Protein AF-A0ABD5QD93-F1 (afdb_monomer)

Solvent-accessible surface area (backbone atoms only — not comparable to full-atom values): 3891 Å² total; per-residue (Å²): 132,75,95,67,85,70,49,74,65,55,53,48,51,52,47,46,63,45,50,46,46,20,51,50,40,20,48,58,32,44,74,72,69,41,56,66,72,59,12,48,52,50,2,48,48,55,16,44,66,58,38,52,58,52,52,50,52,51,53,52,52,48,55,54,52,54,61,59,74,76,111

Structure (mmCIF, N/CA/C/O backbone):
data_AF-A0ABD5QD93-F1
#
_entry.id   AF-A0ABD5QD93-F1
#
loop_
_atom_site.group_PDB
_atom_site.id
_atom_site.type_symbol
_atom_site.label_atom_id
_atom_site.label_alt_id
_atom_site.label_comp_id
_atom_site.label_asym_id
_atom_site.label_entity_id
_atom_site.label_seq_id
_atom_site.pdbx_PDB_ins_code
_atom_site.Cartn_x
_atom_site.Cartn_y
_atom_site.Cartn_z
_atom_site.occupancy
_atom_site.B_iso_or_equiv
_atom_site.auth_seq_id
_atom_site.auth_comp_id
_atom_site.auth_asym_id
_atom_site.auth_atom_id
_atom_site.pdbx_PDB_model_num
ATOM 1 N N . MET A 1 1 ? -3.297 -9.838 24.044 1.00 40.12 1 MET A N 1
ATOM 2 C CA . MET A 1 1 ? -4.571 -9.383 23.448 1.00 40.12 1 MET A CA 1
ATOM 3 C C . MET A 1 1 ? -4.227 -8.636 22.174 1.00 40.12 1 MET A C 1
ATOM 5 O O . MET A 1 1 ? -3.433 -7.708 22.248 1.00 40.12 1 MET A O 1
ATOM 9 N N . ALA A 1 2 ? -4.697 -9.100 21.014 1.00 46.66 2 ALA A N 1
ATOM 10 C CA . ALA A 1 2 ? -4.476 -8.382 19.761 1.00 46.66 2 ALA A CA 1
ATOM 11 C C . ALA A 1 2 ? -5.334 -7.114 19.798 1.00 46.66 2 ALA A C 1
ATOM 13 O O . ALA A 1 2 ? -6.544 -7.225 19.974 1.00 46.66 2 ALA A O 1
ATOM 14 N N . LEU A 1 3 ? -4.701 -5.942 19.691 1.00 54.03 3 LEU A N 1
ATOM 15 C CA . LEU A 1 3 ? -5.380 -4.649 19.811 1.00 54.03 3 LEU A CA 1
ATOM 16 C C . LEU A 1 3 ? -6.551 -4.514 18.819 1.00 54.03 3 LEU A C 1
ATOM 18 O O . LEU A 1 3 ? -7.530 -3.874 19.157 1.00 54.03 3 LEU A O 1
ATOM 22 N N . PHE A 1 4 ? -6.486 -5.168 17.651 1.00 59.75 4 PHE A N 1
ATOM 23 C CA . PHE A 1 4 ? -7.580 -5.290 16.679 1.00 59.75 4 PHE A CA 1
ATOM 24 C C . PHE A 1 4 ? -7.490 -6.642 15.952 1.00 59.75 4 PHE A C 1
ATOM 26 O O . PHE A 1 4 ? -6.477 -6.89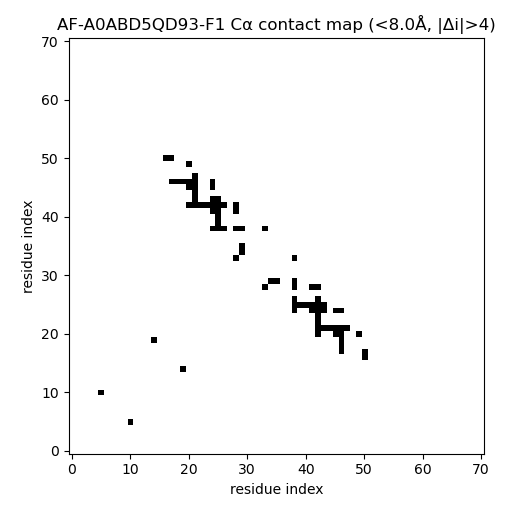5 15.291 1.00 59.75 4 PHE A O 1
ATOM 33 N N . PRO A 1 5 ? -8.504 -7.524 16.020 1.00 66.44 5 PRO A N 1
ATOM 34 C CA . PRO A 1 5 ? -8.537 -8.724 15.199 1.00 66.44 5 PRO A CA 1
ATOM 35 C C . PRO A 1 5 ? -9.016 -8.338 13.795 1.00 66.44 5 PRO A C 1
ATOM 37 O O . PRO A 1 5 ? -10.190 -8.486 13.473 1.00 66.44 5 PRO A O 1
ATOM 40 N N . LEU A 1 6 ? -8.113 -7.811 12.963 1.00 69.50 6 LEU A N 1
ATOM 41 C CA . LEU A 1 6 ? -8.410 -7.648 11.541 1.00 69.50 6 LEU A CA 1
ATOM 42 C C . LEU A 1 6 ? -8.690 -9.031 10.951 1.00 69.50 6 LEU A C 1
ATOM 44 O O . LEU A 1 6 ? -7.862 -9.945 11.043 1.00 69.50 6 LEU A O 1
ATOM 48 N N . SER A 1 7 ? -9.854 -9.176 10.333 1.00 78.25 7 SER A N 1
ATOM 49 C CA . SER A 1 7 ? -10.178 -10.345 9.533 1.00 78.25 7 SER A CA 1
ATOM 50 C C . SER A 1 7 ? -9.15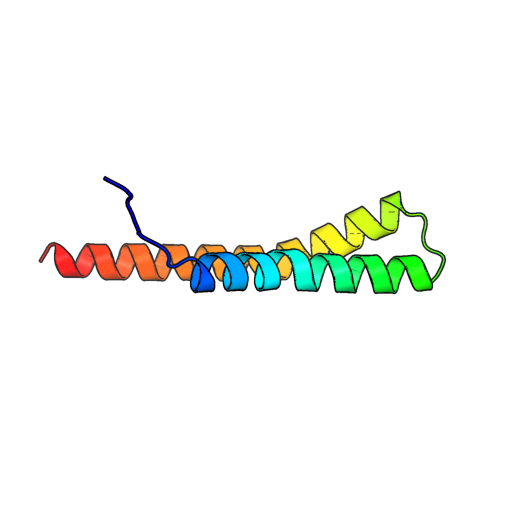2 -10.498 8.406 1.00 78.25 7 SER A C 1
ATOM 52 O O . SER A 1 7 ? -8.559 -9.533 7.911 1.00 78.25 7 SER A O 1
ATOM 54 N N . GLN A 1 8 ? -8.939 -11.734 7.962 1.00 79.94 8 GLN A N 1
ATOM 55 C CA . GLN A 1 8 ? -7.996 -12.025 6.882 1.00 7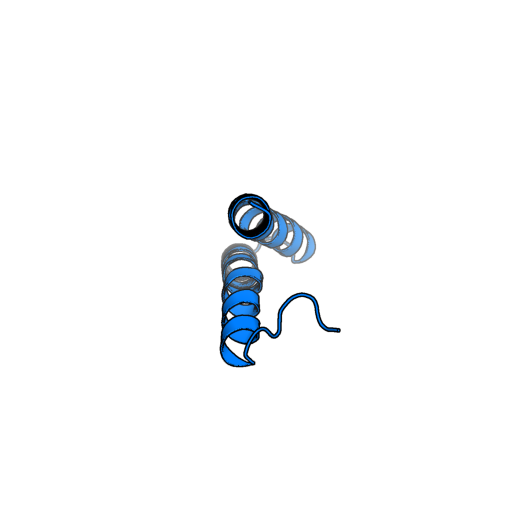9.94 8 GLN A CA 1
ATOM 56 C C . GLN A 1 8 ? -8.331 -11.246 5.596 1.00 79.94 8 GLN A C 1
ATOM 58 O O . GLN A 1 8 ? -7.422 -10.840 4.873 1.00 79.94 8 GLN A O 1
ATOM 63 N N . SER A 1 9 ? -9.618 -10.978 5.354 1.00 79.44 9 SER A N 1
ATOM 64 C CA . SER A 1 9 ? -10.108 -10.094 4.292 1.00 79.44 9 SER A CA 1
ATOM 65 C C . SER A 1 9 ? -9.640 -8.649 4.454 1.00 79.44 9 SER A C 1
ATOM 67 O O . SER A 1 9 ? -9.153 -8.068 3.491 1.00 79.44 9 SER A O 1
ATOM 69 N N . GLU A 1 10 ? -9.723 -8.071 5.652 1.00 75.62 10 GLU A N 1
ATOM 70 C CA . GLU A 1 10 ? -9.302 -6.684 5.895 1.00 75.62 10 GLU A CA 1
ATOM 71 C C . GLU A 1 10 ? -7.787 -6.518 5.744 1.00 75.62 10 GLU A C 1
ATOM 73 O O . GLU A 1 10 ? -7.324 -5.546 5.148 1.00 75.62 10 GLU A O 1
ATOM 78 N N . LEU A 1 11 ? -7.005 -7.507 6.188 1.00 79.88 11 LEU A N 1
ATOM 79 C CA . LEU A 1 11 ? -5.557 -7.533 5.961 1.00 79.88 11 LEU A CA 1
ATOM 80 C C . LEU A 1 11 ? -5.202 -7.609 4.473 1.00 79.88 11 LEU A C 1
ATOM 82 O O . LEU A 1 11 ? -4.247 -6.968 4.031 1.00 79.88 11 LEU A O 1
ATOM 86 N N . TRP A 1 12 ? -5.947 -8.394 3.695 1.00 79.75 12 TRP A N 1
ATOM 87 C CA . TRP A 1 12 ? -5.771 -8.454 2.245 1.00 79.75 12 TRP A CA 1
ATOM 88 C C . TRP A 1 12 ? -6.137 -7.136 1.573 1.00 79.75 12 TRP A C 1
ATOM 90 O O . TRP A 1 12 ? -5.367 -6.650 0.748 1.00 79.75 12 TRP A O 1
ATOM 100 N N . THR A 1 13 ? -7.248 -6.521 1.970 1.00 80.94 13 THR A N 1
ATOM 101 C CA . THR A 1 13 ? -7.666 -5.212 1.464 1.00 80.94 13 THR A CA 1
ATOM 102 C C . THR A 1 13 ? -6.616 -4.144 1.755 1.00 80.94 13 THR A C 1
ATOM 104 O O . THR A 1 13 ? -6.227 -3.414 0.846 1.00 80.94 13 THR A O 1
ATOM 107 N N . LEU A 1 14 ? -6.076 -4.102 2.977 1.00 74.25 14 LEU A N 1
ATOM 108 C CA . LEU A 1 14 ? -4.989 -3.188 3.334 1.00 74.25 14 LEU A CA 1
ATOM 109 C C . LEU A 1 14 ? -3.729 -3.446 2.502 1.00 74.25 14 LEU A C 1
ATOM 111 O O . LEU A 1 14 ? -3.121 -2.499 2.013 1.00 74.25 14 LEU A O 1
ATOM 115 N N . ARG A 1 15 ? -3.359 -4.713 2.275 1.00 76.62 15 ARG A N 1
ATOM 116 C CA . ARG A 1 15 ? -2.233 -5.056 1.391 1.00 76.62 15 ARG A CA 1
ATOM 117 C C . ARG A 1 15 ? -2.470 -4.583 -0.040 1.00 76.62 15 ARG A C 1
ATOM 119 O O . ARG A 1 15 ? -1.569 -3.996 -0.623 1.00 76.62 15 ARG A O 1
ATOM 126 N N . VAL A 1 16 ? -3.651 -4.800 -0.608 1.00 82.62 16 VAL A N 1
ATOM 127 C CA . VAL A 1 16 ? -3.961 -4.368 -1.981 1.00 82.62 16 VAL A CA 1
ATOM 128 C C . VAL A 1 16 ? -3.973 -2.843 -2.088 1.00 82.62 16 VAL A C 1
ATOM 130 O O . VAL A 1 16 ? -3.407 -2.302 -3.033 1.00 82.62 16 VAL A O 1
ATOM 133 N N . LEU A 1 17 ? -4.531 -2.143 -1.099 1.00 73.94 17 LEU A N 1
ATOM 134 C CA . LEU A 1 17 ? -4.491 -0.680 -1.026 1.00 73.94 17 LEU A CA 1
ATOM 135 C C . LEU A 1 17 ? -3.062 -0.139 -0.882 1.00 73.94 17 LEU A C 1
ATOM 137 O O . LEU A 1 17 ? -2.776 0.941 -1.390 1.00 73.94 17 LEU A O 1
ATOM 141 N N . PHE A 1 18 ? -2.165 -0.886 -0.231 1.00 71.69 18 PHE A N 1
ATOM 142 C CA . PHE A 1 18 ? -0.770 -0.487 -0.047 1.00 71.69 18 PHE A CA 1
ATOM 143 C C . PHE A 1 18 ? 0.087 -0.777 -1.283 1.00 71.69 18 PHE A C 1
ATOM 145 O O . PHE A 1 18 ? 0.771 0.097 -1.810 1.00 71.69 18 PHE A O 1
ATOM 152 N N . PHE A 1 19 ? 0.054 -2.019 -1.759 1.00 78.62 19 PHE A N 1
ATOM 153 C CA . PHE A 1 19 ? 0.916 -2.491 -2.837 1.00 78.62 19 PHE A CA 1
ATOM 154 C C . PHE A 1 19 ? 0.361 -2.164 -4.221 1.00 78.62 19 PHE A C 1
ATOM 156 O O . PHE A 1 19 ? 1.145 -1.977 -5.143 1.00 78.62 19 PHE A O 1
ATOM 163 N N . GLY A 1 20 ? -0.958 -2.055 -4.388 1.00 81.75 20 GLY A N 1
ATOM 164 C CA . GLY A 1 20 ? -1.597 -1.771 -5.674 1.00 81.75 20 GLY A CA 1
ATOM 165 C C . GLY A 1 20 ? -1.089 -0.478 -6.317 1.00 81.75 20 GLY A C 1
ATOM 166 O O . GLY A 1 20 ? -0.541 -0.545 -7.415 1.00 81.75 20 GLY A O 1
ATOM 167 N N . PRO A 1 21 ? -1.173 0.682 -5.640 1.00 78.12 21 PRO A N 1
ATOM 168 C CA . PRO A 1 21 ? -0.662 1.949 -6.165 1.00 78.12 21 PRO A CA 1
ATOM 169 C C . PRO A 1 21 ? 0.851 1.937 -6.410 1.00 78.12 21 PRO A C 1
ATOM 171 O O . PRO A 1 21 ? 1.312 2.492 -7.406 1.00 78.12 21 PRO A O 1
ATOM 174 N N . VAL A 1 22 ? 1.622 1.261 -5.547 1.00 78.75 22 VAL A N 1
ATOM 175 C CA . VAL A 1 22 ? 3.076 1.101 -5.721 1.00 78.75 22 VAL A CA 1
ATOM 176 C C . VAL A 1 22 ? 3.385 0.306 -6.986 1.00 78.75 22 VAL A C 1
ATOM 178 O O . VAL A 1 22 ? 4.222 0.724 -7.783 1.00 78.75 22 VAL A O 1
ATOM 181 N N . LEU A 1 23 ? 2.702 -0.821 -7.198 1.00 81.19 23 LEU A N 1
ATOM 182 C CA . LEU A 1 23 ? 2.872 -1.667 -8.378 1.00 81.19 23 LEU A CA 1
ATOM 183 C C . LEU A 1 23 ? 2.415 -0.952 -9.651 1.00 81.19 23 LEU A C 1
ATOM 185 O O . LEU A 1 23 ? 3.084 -1.065 -10.673 1.00 81.19 23 LEU A O 1
ATOM 189 N N . LEU A 1 24 ? 1.329 -0.178 -9.586 1.00 81.75 24 LEU A N 1
ATOM 190 C CA . LEU A 1 24 ? 0.825 0.597 -10.720 1.00 81.75 24 LEU A CA 1
ATOM 191 C C . LEU A 1 24 ? 1.794 1.725 -11.104 1.00 81.75 24 LEU A C 1
ATOM 193 O O . LEU A 1 24 ? 2.135 1.871 -12.276 1.00 81.75 24 LEU A O 1
ATOM 197 N N . GLY A 1 25 ? 2.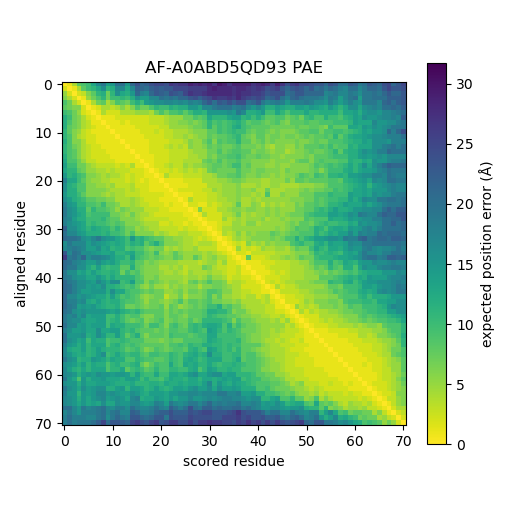286 2.480 -10.116 1.00 77.00 25 GLY A N 1
ATOM 198 C CA . GLY A 1 25 ? 3.262 3.551 -10.326 1.00 77.00 25 GLY A CA 1
ATOM 199 C C . GLY A 1 25 ? 4.613 3.022 -10.811 1.00 77.00 25 GLY A C 1
ATOM 200 O O . GLY A 1 25 ? 5.165 3.531 -11.784 1.00 77.00 25 GLY A O 1
ATOM 201 N N . THR A 1 26 ? 5.105 1.942 -10.197 1.00 80.00 26 THR A N 1
ATOM 202 C CA . THR A 1 26 ? 6.357 1.285 -10.611 1.00 80.00 26 THR A CA 1
ATOM 203 C C . THR A 1 26 ? 6.221 0.684 -12.008 1.00 80.00 26 THR A C 1
ATOM 205 O O . THR A 1 26 ? 7.117 0.842 -12.831 1.00 80.00 26 THR A O 1
ATOM 208 N N . GLY A 1 27 ? 5.104 0.009 -12.294 1.00 80.81 27 GLY A N 1
ATOM 209 C CA . GLY A 1 27 ? 4.835 -0.625 -13.583 1.00 80.81 27 GLY A CA 1
ATOM 210 C C . GLY A 1 27 ? 4.714 0.390 -14.716 1.00 80.81 27 GLY A C 1
ATOM 211 O O . GLY A 1 27 ? 5.349 0.216 -15.753 1.00 80.81 27 GLY A O 1
ATOM 212 N N . GLY A 1 28 ? 3.982 1.488 -14.503 1.00 80.94 28 GLY A N 1
ATOM 213 C CA . GLY A 1 28 ? 3.879 2.576 -15.479 1.00 80.94 28 GLY A CA 1
ATOM 214 C C . GLY A 1 28 ? 5.239 3.196 -15.812 1.00 80.94 28 GLY A C 1
ATOM 215 O O . GLY A 1 28 ? 5.548 3.408 -16.982 1.00 80.94 28 GLY A O 1
ATOM 216 N N . MET A 1 29 ? 6.085 3.395 -14.798 1.00 76.06 29 MET A N 1
ATOM 217 C CA . MET A 1 29 ? 7.437 3.938 -14.973 1.00 76.06 29 MET A CA 1
ATOM 218 C C . MET A 1 29 ? 8.418 2.928 -15.582 1.00 76.06 29 MET A C 1
ATOM 220 O O . MET A 1 29 ? 9.297 3.296 -16.358 1.00 76.06 29 MET A O 1
ATOM 224 N N . ALA A 1 30 ? 8.280 1.640 -15.276 1.00 78.62 30 ALA A N 1
ATOM 225 C CA . ALA A 1 30 ? 9.081 0.604 -15.919 1.00 78.62 30 ALA A CA 1
ATOM 226 C C . ALA A 1 30 ? 8.767 0.510 -17.424 1.00 78.62 30 ALA A C 1
ATOM 228 O O . ALA A 1 30 ? 9.681 0.386 -18.237 1.00 78.62 30 ALA A O 1
ATOM 229 N N . LEU A 1 31 ? 7.490 0.638 -17.802 1.00 83.81 31 LEU A N 1
ATOM 230 C CA . LEU A 1 31 ? 7.048 0.612 -19.200 1.00 83.81 31 LEU A CA 1
ATOM 231 C C . LEU A 1 31 ? 7.498 1.841 -20.004 1.00 83.81 31 LEU A C 1
ATOM 233 O O . LEU A 1 31 ? 7.666 1.736 -21.216 1.00 83.81 31 LEU A O 1
ATOM 237 N N . SER A 1 32 ? 7.752 2.983 -19.358 1.00 81.56 32 SER A N 1
ATOM 238 C CA . SER A 1 32 ? 8.301 4.178 -20.017 1.00 81.56 32 SER A CA 1
ATOM 239 C C . SER A 1 32 ? 9.821 4.132 -20.228 1.00 81.56 32 SER A C 1
ATOM 241 O O . SER A 1 32 ? 10.409 5.129 -20.643 1.00 81.56 32 SER A O 1
ATOM 243 N N . GLY A 1 33 ? 10.473 2.996 -19.946 1.00 82.56 33 GLY A N 1
ATOM 244 C CA . GLY A 1 33 ? 11.921 2.822 -20.108 1.00 82.56 33 GLY A CA 1
ATOM 245 C C . GLY A 1 33 ? 12.749 3.437 -18.977 1.00 82.56 33 GLY A C 1
ATOM 246 O O . GLY A 1 33 ? 13.971 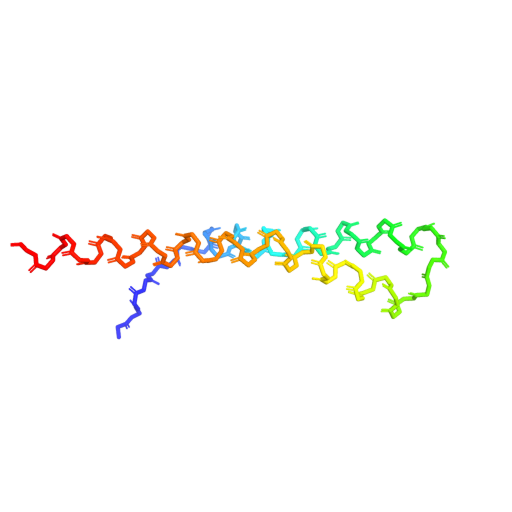3.547 -19.088 1.00 82.56 33 GLY A O 1
ATOM 247 N N . THR A 1 34 ? 12.101 3.841 -17.883 1.00 83.38 34 THR A N 1
ATOM 248 C CA . THR A 1 34 ? 12.778 4.428 -16.725 1.00 83.38 34 THR A CA 1
ATOM 249 C C . THR A 1 34 ? 13.574 3.339 -15.994 1.00 83.38 34 THR A C 1
ATOM 251 O O . THR A 1 34 ? 13.060 2.230 -15.802 1.00 83.38 34 THR A O 1
ATOM 254 N N . PRO A 1 35 ? 14.822 3.612 -15.562 1.00 86.94 35 PRO A N 1
ATOM 255 C CA . PRO A 1 35 ? 15.626 2.634 -14.838 1.00 86.94 35 PRO A CA 1
ATOM 256 C C . PRO A 1 35 ? 14.888 2.095 -13.611 1.00 86.94 35 PRO A C 1
ATOM 258 O O . PRO A 1 35 ? 14.293 2.866 -12.861 1.00 86.94 35 PRO A O 1
ATOM 261 N N . ILE A 1 36 ? 14.988 0.787 -13.359 1.00 79.06 36 ILE A N 1
ATOM 262 C CA . ILE A 1 36 ? 14.271 0.091 -12.274 1.00 79.06 36 ILE A CA 1
ATOM 263 C C . ILE A 1 36 ? 14.401 0.792 -10.914 1.00 79.06 36 ILE A C 1
ATOM 265 O O . ILE A 1 36 ? 13.410 0.912 -10.199 1.00 79.06 36 ILE A O 1
ATOM 269 N N . GLY A 1 37 ? 15.585 1.311 -10.570 1.00 77.81 37 GLY A N 1
ATOM 270 C CA . GLY A 1 37 ? 15.784 2.049 -9.318 1.00 77.81 37 GLY A CA 1
ATOM 271 C C . GLY A 1 37 ? 14.950 3.334 -9.232 1.00 77.81 37 GLY A C 1
ATOM 272 O O . GLY A 1 37 ? 14.362 3.619 -8.192 1.00 77.81 37 GLY A O 1
ATOM 273 N N . ALA A 1 38 ? 14.833 4.074 -10.336 1.00 78.19 38 ALA A N 1
ATOM 274 C CA . ALA A 1 38 ? 14.005 5.276 -10.422 1.00 78.19 38 ALA A CA 1
ATOM 275 C C . ALA A 1 38 ? 12.503 4.938 -10.466 1.00 78.19 38 ALA A C 1
ATOM 277 O O . ALA A 1 38 ? 11.692 5.640 -9.858 1.00 78.19 38 ALA A O 1
ATOM 278 N N . SER A 1 39 ? 12.131 3.834 -11.116 1.00 79.25 39 SER A N 1
ATOM 279 C CA . SER A 1 39 ? 10.754 3.321 -11.149 1.00 79.25 39 SER A CA 1
ATOM 280 C C . SER A 1 39 ? 10.272 2.870 -9.767 1.00 79.25 39 SER A C 1
ATOM 282 O O . SER A 1 39 ? 9.137 3.144 -9.394 1.00 79.25 39 SER A O 1
ATOM 284 N N . LEU A 1 40 ? 11.139 2.237 -8.972 1.00 75.62 40 LEU A N 1
ATOM 285 C CA . LEU A 1 40 ? 10.825 1.833 -7.597 1.00 75.62 40 LEU A CA 1
ATOM 286 C C . LEU A 1 40 ? 10.717 3.033 -6.652 1.00 75.62 40 LEU A C 1
ATOM 288 O O . LEU A 1 40 ? 9.811 3.076 -5.824 1.00 75.62 40 LEU A O 1
ATOM 292 N N . LEU A 1 41 ? 11.609 4.020 -6.789 1.00 78.75 41 LEU A N 1
ATOM 293 C CA . LEU A 1 41 ? 11.536 5.265 -6.019 1.00 78.75 41 LEU A CA 1
ATOM 294 C C . LEU A 1 41 ? 10.244 6.031 -6.317 1.00 78.75 41 LEU A C 1
ATOM 296 O O . LEU A 1 41 ? 9.569 6.462 -5.389 1.00 78.75 41 LEU A O 1
ATOM 300 N N . SER A 1 42 ? 9.876 6.165 -7.592 1.00 76.44 42 SER A N 1
ATOM 301 C CA . SER A 1 42 ? 8.656 6.868 -8.012 1.00 76.44 42 SER A CA 1
ATOM 302 C C . SER A 1 42 ? 7.371 6.099 -7.691 1.00 76.44 42 SER A C 1
ATOM 304 O O . SER A 1 42 ? 6.415 6.683 -7.191 1.00 76.44 42 SER A O 1
ATOM 306 N N . GLY A 1 43 ? 7.331 4.783 -7.900 1.00 77.31 43 GLY A N 1
ATOM 307 C CA . GLY A 1 43 ? 6.194 3.964 -7.479 1.00 77.31 43 GLY A CA 1
ATOM 308 C C . GLY A 1 43 ? 6.037 3.927 -5.958 1.00 77.31 43 GLY A C 1
ATOM 309 O O . GLY A 1 43 ? 4.923 4.019 -5.445 1.00 77.31 43 GLY A O 1
ATOM 310 N N . GLY A 1 44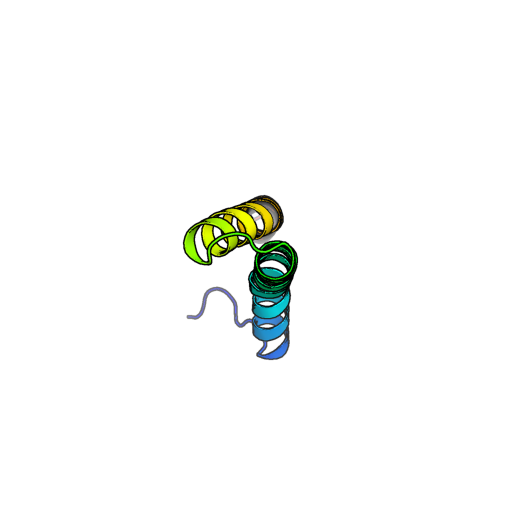 ? 7.154 3.875 -5.228 1.00 75.06 44 GLY A N 1
ATOM 311 C CA . GLY A 1 44 ? 7.192 3.964 -3.772 1.00 75.06 44 GLY A CA 1
ATOM 312 C C . GLY A 1 44 ? 6.717 5.315 -3.237 1.00 75.06 44 GLY A C 1
ATOM 313 O O . GLY A 1 44 ? 5.959 5.340 -2.270 1.00 75.06 44 GLY A O 1
ATOM 314 N N . THR A 1 45 ? 7.082 6.436 -3.871 1.00 77.44 45 THR A N 1
ATOM 315 C CA . THR A 1 45 ? 6.571 7.761 -3.482 1.00 77.44 45 THR A CA 1
ATOM 316 C C . THR A 1 45 ? 5.094 7.924 -3.814 1.00 77.44 45 THR A C 1
ATOM 318 O O . THR A 1 45 ? 4.355 8.413 -2.966 1.00 77.44 45 THR A O 1
ATOM 321 N N . VAL A 1 46 ? 4.634 7.469 -4.985 1.00 74.75 46 VAL A N 1
ATOM 322 C CA . VAL A 1 46 ? 3.209 7.509 -5.362 1.00 74.75 46 VAL A CA 1
ATOM 323 C C . VAL A 1 46 ? 2.368 6.669 -4.401 1.00 74.75 46 VAL A C 1
ATOM 325 O O . VAL A 1 46 ? 1.371 7.155 -3.870 1.00 74.75 46 VAL A O 1
ATOM 328 N N . GLY A 1 47 ? 2.788 5.436 -4.111 1.00 71.81 47 GLY A N 1
ATOM 329 C CA . GLY A 1 47 ? 2.090 4.598 -3.141 1.00 71.81 47 GLY A CA 1
ATOM 330 C C . GLY A 1 47 ? 2.178 5.135 -1.715 1.00 71.81 47 GLY A C 1
ATOM 331 O O . GLY A 1 47 ? 1.172 5.167 -1.014 1.00 71.81 47 GLY A O 1
ATOM 332 N N . GLY A 1 48 ? 3.337 5.652 -1.304 1.00 74.19 48 GLY A N 1
ATOM 333 C CA . GLY A 1 48 ? 3.514 6.301 -0.006 1.00 74.19 48 GLY A CA 1
ATOM 334 C C . GLY A 1 48 ? 2.587 7.504 0.177 1.00 74.19 48 GLY A C 1
ATOM 335 O O . GLY A 1 48 ? 1.917 7.601 1.200 1.00 74.19 48 GLY A O 1
ATOM 336 N N . PHE A 1 49 ? 2.467 8.376 -0.827 1.00 76.56 49 PHE A N 1
ATOM 337 C CA . PHE A 1 49 ? 1.578 9.541 -0.778 1.00 76.56 49 PHE A CA 1
ATOM 338 C C . PHE A 1 49 ? 0.097 9.181 -0.681 1.00 76.56 49 PHE A C 1
ATOM 340 O O . PHE A 1 49 ? -0.663 9.929 -0.074 1.00 76.56 49 PHE A O 1
ATOM 347 N N . VAL A 1 50 ? -0.324 8.060 -1.265 1.00 71.81 50 VAL A N 1
ATOM 348 C CA . VAL A 1 50 ? -1.715 7.596 -1.175 1.00 71.81 50 VAL A CA 1
ATOM 349 C C . VAL A 1 50 ? -1.979 6.939 0.178 1.00 71.81 50 VAL A C 1
ATOM 351 O O . VAL A 1 50 ? -3.020 7.165 0.793 1.00 71.81 50 VAL A O 1
ATOM 354 N N . VAL A 1 51 ? -1.035 6.142 0.673 1.00 71.75 51 VAL A N 1
ATOM 355 C CA . VAL A 1 51 ? -1.271 5.312 1.854 1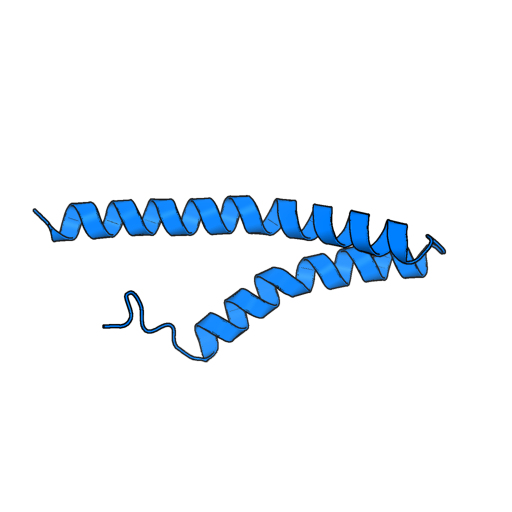.00 71.75 51 VAL A CA 1
ATOM 356 C C . VAL A 1 51 ? -1.042 6.059 3.164 1.00 71.75 51 VAL A C 1
ATOM 358 O O . VAL A 1 51 ? -1.773 5.840 4.125 1.00 71.75 51 VAL A O 1
ATOM 361 N N . LEU A 1 52 ? -0.067 6.961 3.225 1.00 76.94 52 LEU A N 1
ATOM 362 C CA . LEU A 1 52 ? 0.255 7.705 4.443 1.00 76.94 52 LEU A CA 1
ATOM 363 C C . LEU A 1 52 ? -0.933 8.540 4.975 1.00 76.94 52 LEU A C 1
ATOM 365 O O . LEU A 1 52 ? -1.240 8.407 6.159 1.00 76.94 52 LEU A O 1
ATOM 369 N N . PRO A 1 53 ? -1.686 9.308 4.159 1.00 75.44 53 PRO A N 1
ATOM 370 C CA . PRO A 1 53 ? -2.888 9.996 4.635 1.00 75.44 53 PRO A CA 1
ATOM 371 C C . PRO A 1 53 ? -4.034 9.038 4.991 1.00 75.44 53 PRO A C 1
ATOM 373 O O . PRO A 1 53 ? -4.761 9.311 5.943 1.00 75.44 53 PRO A O 1
ATOM 376 N N . LEU A 1 54 ? -4.183 7.903 4.295 1.00 74.19 54 LEU A N 1
ATOM 377 C CA . LEU A 1 54 ? -5.181 6.880 4.645 1.00 74.19 54 LEU A CA 1
ATOM 378 C C . LEU A 1 54 ? -4.872 6.224 5.997 1.00 74.19 54 LEU A C 1
ATOM 380 O O . LEU A 1 54 ? -5.771 6.043 6.816 1.00 74.19 54 LEU A O 1
ATOM 384 N N . LEU A 1 55 ? -3.600 5.917 6.252 1.00 76.00 55 LEU A N 1
ATOM 385 C CA . LEU A 1 55 ? -3.127 5.372 7.520 1.00 76.00 55 LEU A CA 1
ATOM 386 C C . LEU A 1 55 ? -3.324 6.378 8.659 1.00 76.00 55 LEU A C 1
ATOM 388 O O . LEU A 1 55 ? -3.826 6.012 9.718 1.00 76.00 55 LEU A O 1
ATOM 392 N N . VAL A 1 56 ? -2.978 7.648 8.435 1.00 81.44 56 VAL A N 1
ATOM 393 C CA . VAL A 1 56 ? -3.217 8.723 9.408 1.00 81.44 56 VAL A CA 1
ATOM 394 C C . VAL A 1 56 ? -4.713 8.875 9.685 1.00 81.44 56 VAL A C 1
ATOM 396 O O . VAL A 1 56 ? -5.109 8.915 10.846 1.00 81.44 56 VAL A O 1
ATOM 399 N N . GLY A 1 57 ? -5.556 8.893 8.649 1.00 78.56 57 GLY A N 1
ATOM 400 C CA . GLY A 1 57 ? -7.010 8.955 8.801 1.00 78.56 57 GLY A CA 1
ATOM 401 C C . GLY A 1 57 ? -7.567 7.782 9.610 1.00 78.56 57 GLY A C 1
ATOM 402 O O . GLY A 1 57 ? -8.363 7.990 10.522 1.00 78.56 57 GLY A O 1
ATOM 403 N N . TYR A 1 58 ? -7.093 6.564 9.338 1.00 73.56 58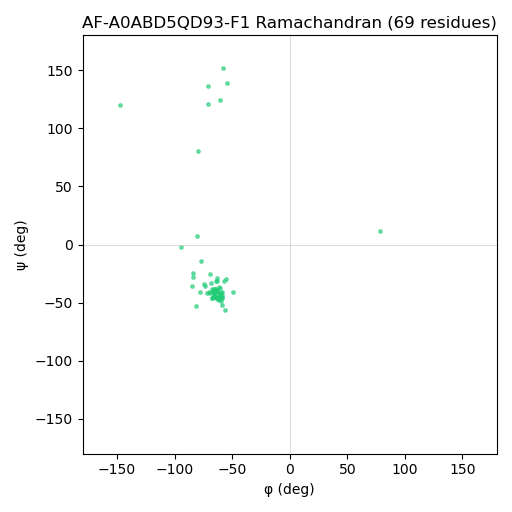 TYR A N 1
ATOM 404 C CA . TYR A 1 58 ? -7.452 5.372 10.105 1.00 73.56 58 TYR A CA 1
ATOM 405 C C . TYR A 1 58 ? -7.073 5.504 11.586 1.00 73.56 58 TYR A C 1
ATOM 407 O O . TYR A 1 58 ? -7.915 5.273 12.452 1.00 73.56 58 TYR A O 1
ATOM 415 N N . LEU A 1 59 ? -5.841 5.928 11.887 1.00 80.81 59 LEU A N 1
ATOM 416 C CA . LEU A 1 59 ? -5.379 6.118 13.265 1.00 80.81 59 LEU A CA 1
ATOM 417 C C . LEU A 1 59 ? -6.164 7.217 13.994 1.00 80.81 59 LEU A C 1
ATOM 419 O O . LEU A 1 59 ? -6.501 7.047 15.160 1.00 80.81 59 LEU A O 1
ATOM 423 N N . LEU A 1 60 ? -6.513 8.312 13.312 1.00 80.38 60 LEU A N 1
ATOM 424 C CA . LEU A 1 60 ? -7.327 9.386 13.891 1.00 80.38 60 LEU A CA 1
ATOM 425 C C . LEU A 1 60 ? -8.748 8.921 14.224 1.00 80.38 60 LEU A C 1
ATOM 427 O O . LEU A 1 60 ? -9.252 9.215 15.308 1.00 80.38 60 LEU A O 1
ATOM 431 N N . VAL A 1 61 ? -9.390 8.185 13.312 1.00 77.81 61 VAL A N 1
ATOM 432 C CA . VAL A 1 61 ? -10.712 7.590 13.561 1.00 77.81 61 VAL A CA 1
ATOM 433 C C . VAL A 1 61 ? -10.630 6.604 14.720 1.00 77.81 61 VAL A C 1
ATOM 435 O O . VAL A 1 61 ? -11.485 6.634 15.603 1.00 77.81 61 VAL A O 1
ATOM 438 N N . LEU A 1 62 ? -9.582 5.783 14.755 1.00 74.50 62 LEU A N 1
ATOM 439 C CA . LEU A 1 62 ? -9.350 4.830 15.829 1.00 74.50 62 LEU A CA 1
ATOM 440 C C . LEU A 1 62 ? -9.239 5.527 17.193 1.00 74.50 62 LEU A C 1
ATOM 442 O O . LEU A 1 62 ? -9.987 5.193 18.110 1.00 74.50 62 LEU A O 1
ATOM 446 N N . SER A 1 63 ? -8.383 6.545 17.306 1.00 76.50 63 SER A N 1
ATOM 447 C CA . SER A 1 63 ? -8.230 7.317 18.544 1.00 76.50 63 SER A CA 1
ATOM 448 C C . SER A 1 63 ? -9.530 8.013 18.958 1.00 76.50 63 SER A C 1
ATOM 450 O O . SER A 1 63 ? -9.860 8.067 20.143 1.00 76.50 63 SER A O 1
ATOM 452 N N . ALA A 1 64 ? -10.307 8.516 17.994 1.00 74.12 64 ALA A N 1
ATOM 453 C CA . ALA A 1 64 ? -11.600 9.133 18.271 1.00 74.12 64 ALA A CA 1
ATOM 454 C C . ALA A 1 64 ? -12.632 8.116 18.792 1.00 74.12 64 ALA A C 1
ATOM 456 O O . ALA A 1 64 ? -13.388 8.431 19.712 1.00 74.12 64 ALA A O 1
ATOM 457 N N . VAL A 1 65 ? -12.664 6.898 18.245 1.00 74.06 65 VAL A N 1
ATOM 458 C CA . VAL A 1 65 ? -13.557 5.824 18.707 1.00 74.06 65 VAL A CA 1
ATOM 459 C C . VAL A 1 65 ? -13.171 5.351 20.109 1.00 74.06 65 VAL A C 1
ATOM 461 O O . VAL A 1 65 ? -14.043 5.277 20.975 1.00 74.06 65 VAL A O 1
ATOM 464 N N . GLU A 1 66 ? -11.883 5.111 20.369 1.00 69.69 66 GLU A N 1
ATOM 465 C CA . GLU A 1 66 ? -11.397 4.727 21.703 1.00 69.69 66 GLU A CA 1
ATOM 466 C C . GLU A 1 66 ? -11.740 5.789 22.756 1.00 69.69 66 GLU A C 1
ATOM 468 O O . GLU A 1 66 ? -12.219 5.452 23.839 1.00 69.69 66 GLU A O 1
ATOM 473 N N . SER A 1 67 ? -11.602 7.076 22.415 1.00 69.75 67 SER A N 1
ATOM 474 C CA . SER A 1 67 ? -11.928 8.176 23.333 1.00 69.75 67 SER A CA 1
ATOM 475 C C . SER A 1 67 ? -13.408 8.233 23.739 1.00 69.75 67 SER A C 1
ATOM 477 O O . SER A 1 67 ? -13.715 8.663 24.847 1.00 69.75 67 SER A O 1
ATOM 479 N N . ARG A 1 68 ? -14.328 7.771 22.877 1.00 65.62 68 ARG A N 1
ATOM 480 C CA . ARG A 1 68 ? -15.773 7.715 23.171 1.00 65.62 68 ARG A CA 1
ATOM 481 C C . ARG A 1 68 ? -16.186 6.466 23.938 1.00 65.62 68 ARG A C 1
ATOM 483 O O . ARG A 1 68 ? -17.211 6.486 24.599 1.00 65.62 68 ARG A O 1
ATOM 490 N N . SER A 1 69 ? -15.424 5.378 23.834 1.00 59.56 69 SER A N 1
ATOM 491 C CA . SER A 1 69 ? -15.697 4.148 24.587 1.00 59.56 69 SER A CA 1
ATOM 492 C C . SER A 1 69 ? -15.268 4.245 26.057 1.00 59.56 69 SER A C 1
ATOM 494 O O . SER A 1 69 ? -15.632 3.376 26.847 1.00 59.56 69 SER A O 1
ATOM 496 N N . ALA A 1 70 ? -14.461 5.250 26.407 1.00 56.75 70 ALA A N 1
ATOM 497 C CA . ALA A 1 70 ? -13.946 5.477 27.755 1.00 56.75 70 ALA A CA 1
ATOM 498 C C . ALA A 1 70 ? -14.790 6.465 28.592 1.00 56.75 70 ALA A C 1
ATOM 500 O O . ALA A 1 70 ? -14.446 6.702 29.751 1.00 56.75 70 ALA A O 1
ATOM 501 N N . SER A 1 71 ? -15.859 7.041 28.020 1.00 51.62 71 SER A N 1
ATOM 502 C CA . SER A 1 71 ? -16.840 7.913 28.696 1.00 51.62 71 SER A CA 1
ATOM 503 C C . SER A 1 71 ? -18.145 7.179 28.965 1.00 51.62 71 SER A C 1
ATOM 505 O O . SER A 1 71 ? -18.696 7.348 30.071 1.00 51.62 71 SER A O 1
#

Mean predicted aligned error: 9.69 Å

Radius of gyration: 16.38 Å; Cα contacts (8 Å, |Δi|>4): 41; chains: 1; bounding box: 33×22×49 Å

Organism: NCBI:txid1849069

Foldseek 3Di:
DPPDPDDPVNVVVLVCLQVVQLCVQLVVCVVVVHPSVVSNVRSNVRSCVRVVVVVVVVVVVVVVVVVVVVD

pLDDT: mean 74.71, std 8.54, range [40.12, 86.94]

Sequence (71 aa):
MALFPLSQSELWTLRVLFFGPVLLGTGGMA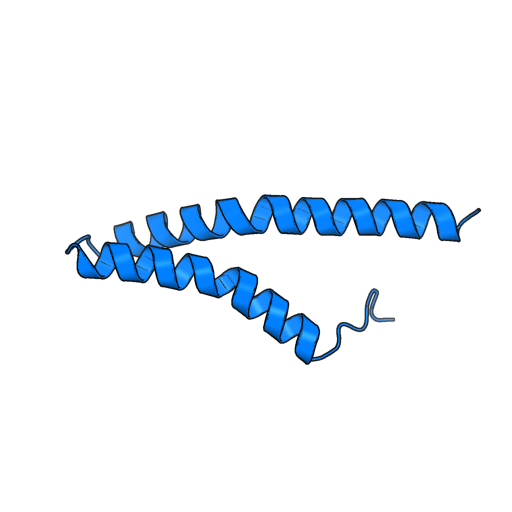LSGTPIGASLLSGGTVGGFVVLPLLVGYLLVLSAVESRSAS

Secondary structure (DSSP, 8-state):
--S----HHHHHHHHHHHHHHHHHHHHHHHHTT--HHHHHHHHHHHHHHHHHHHHHHHHHHHHHHHHHHT-